Protein AF-A0A8J9SLT4-F1 (afdb_monomer)

Sequence (99 aa):
MTDSKITICKDDTRCDNNSRCMPDQVKKDGSYFCDCSSAHGNTVYNGRSCEFSATEYCTEDKKISYSSYCTNGVCAGVYDPIVSGIHIGCVCNTGYSGD

Radius of gyration: 14.75 Å; Cα contacts (8 Å, |Δi|>4): 216; chains: 1; bounding box: 32×34×36 Å

Nearest PDB structures (foldseek):
  5v8w-assembly2_D  TM=4.006E-01  e=6.989E+00  Homo sapiens

Secondary structure (DSSP, 8-state):
------EE-TTS-EE-TT-EEEE-SS-TT--EEEEGGG--SSS-EESTTS-EEEEEE-BTT----SSSEEESEEESS-B-TTTT-S---EEEPTT----

Organism: Phaeodactylum tricornutum (NCBI:txid2850)

Foldseek 3Di:
DPPFDWDQDPVRQIATQPFDWDFDPPPPPRDTFTDQVRRDDLFTADDRRSPFTFPFFQAPVRHHDPQETDTQFAQPHHDDCVPPVHHPDTDHDPPDDDD

Structure (mmCIF, N/CA/C/O backbone):
data_AF-A0A8J9SLT4-F1
#
_entry.id   AF-A0A8J9SLT4-F1
#
loop_
_atom_site.group_PDB
_atom_site.id
_atom_site.type_symbol
_atom_site.label_atom_id
_atom_site.label_alt_id
_atom_site.label_comp_id
_atom_site.label_asym_id
_atom_site.label_entity_id
_atom_site.label_seq_id
_atom_site.pdbx_PDB_ins_code
_atom_site.Cartn_x
_atom_site.Cartn_y
_atom_site.Cartn_z
_atom_site.occupancy
_atom_site.B_iso_or_equiv
_atom_site.auth_seq_id
_atom_site.auth_comp_id
_atom_site.auth_asym_id
_atom_site.auth_atom_id
_atom_site.pdbx_PDB_model_num
ATOM 1 N N . MET A 1 1 ? 2.438 -19.544 5.548 1.00 36.91 1 MET A N 1
ATOM 2 C CA . MET A 1 1 ? 1.178 -18.859 5.892 1.00 36.91 1 MET A CA 1
ATOM 3 C C . MET A 1 1 ? 1.583 -17.620 6.661 1.00 36.91 1 MET A C 1
ATOM 5 O O . MET A 1 1 ? 1.990 -17.739 7.807 1.00 36.91 1 MET A O 1
ATOM 9 N N . THR A 1 2 ? 1.685 -16.483 5.985 1.00 46.12 2 THR A N 1
ATOM 10 C CA . THR A 1 2 ? 2.021 -15.215 6.635 1.00 46.12 2 THR A CA 1
ATOM 11 C C . THR A 1 2 ? 0.817 -14.803 7.470 1.00 46.12 2 THR A C 1
ATOM 13 O O . THR A 1 2 ? -0.273 -14.629 6.938 1.00 46.12 2 THR A O 1
ATOM 16 N N . ASP A 1 3 ? 1.009 -14.746 8.783 1.00 52.97 3 ASP A N 1
ATOM 17 C CA . ASP A 1 3 ? 0.035 -14.250 9.751 1.00 52.97 3 ASP A CA 1
ATOM 18 C C . ASP A 1 3 ? -0.186 -12.756 9.469 1.00 52.97 3 ASP A C 1
ATOM 20 O O . ASP A 1 3 ? 0.579 -11.903 9.923 1.00 52.97 3 ASP A O 1
ATOM 24 N N . SER A 1 4 ? -1.156 -12.436 8.608 1.00 61.22 4 SER A N 1
ATOM 25 C CA . SER A 1 4 ? -1.580 -11.057 8.374 1.00 61.22 4 SER A CA 1
ATOM 26 C C . SER A 1 4 ? -2.156 -10.533 9.681 1.00 61.22 4 SER A C 1
ATOM 28 O O . SER A 1 4 ? -3.295 -10.827 10.034 1.00 61.22 4 SER A O 1
ATOM 30 N N . LYS A 1 5 ? -1.339 -9.796 10.434 1.00 79.44 5 LYS A N 1
ATOM 31 C CA . LYS A 1 5 ? -1.748 -9.183 11.696 1.00 79.44 5 LYS A CA 1
ATOM 32 C C . LYS A 1 5 ? -2.807 -8.123 11.439 1.00 79.44 5 LYS A C 1
ATOM 34 O O . LYS A 1 5 ? -2.617 -7.256 10.589 1.00 79.44 5 LYS A O 1
ATOM 39 N N . ILE A 1 6 ? -3.892 -8.189 12.198 1.00 86.69 6 ILE A N 1
ATOM 40 C CA . ILE A 1 6 ? -5.049 -7.306 12.057 1.00 86.69 6 ILE A CA 1
ATOM 41 C C . ILE A 1 6 ? -5.083 -6.355 13.251 1.00 86.69 6 ILE A C 1
ATOM 43 O O . ILE A 1 6 ? -5.042 -6.796 14.400 1.00 86.69 6 ILE A O 1
ATOM 47 N N . THR A 1 7 ? -5.214 -5.064 12.976 1.00 89.31 7 THR A N 1
ATOM 48 C CA . THR A 1 7 ? -5.490 -4.006 13.947 1.00 89.31 7 THR A CA 1
ATOM 49 C C . THR A 1 7 ? -6.950 -3.584 13.799 1.00 89.31 7 THR A C 1
ATOM 51 O O . THR A 1 7 ? -7.397 -3.288 12.693 1.00 89.31 7 THR A O 1
ATOM 54 N N . ILE A 1 8 ? -7.698 -3.535 14.902 1.00 90.62 8 ILE A N 1
ATOM 55 C CA . ILE A 1 8 ? -9.063 -2.990 14.925 1.00 90.62 8 ILE A CA 1
ATOM 56 C C . ILE A 1 8 ? -9.023 -1.603 15.572 1.00 90.62 8 ILE A C 1
ATOM 58 O O . ILE A 1 8 ? -8.485 -1.439 16.671 1.00 90.62 8 ILE A O 1
ATOM 62 N N . CYS A 1 9 ? -9.547 -0.604 14.868 1.00 89.25 9 CYS A N 1
ATOM 63 C CA . CYS A 1 9 ? -9.613 0.782 15.314 1.00 89.25 9 CYS A CA 1
ATOM 64 C C . CYS A 1 9 ? -10.780 1.010 16.291 1.00 89.25 9 CYS A C 1
ATOM 66 O O . CYS A 1 9 ? -11.590 0.123 16.544 1.00 89.25 9 CYS A O 1
ATOM 68 N N . LYS A 1 10 ? -10.875 2.216 16.866 1.00 88.88 10 LYS A N 1
ATOM 69 C CA . LYS A 1 10 ? -11.917 2.543 17.862 1.00 88.88 10 LYS A CA 1
ATOM 70 C C . LYS A 1 10 ? -13.338 2.584 17.290 1.00 88.88 10 LYS A C 1
ATOM 72 O O . LYS A 1 10 ? -14.289 2.520 18.057 1.00 88.88 10 LYS A O 1
ATOM 77 N N . ASP A 1 11 ? -13.456 2.744 15.981 1.00 88.94 11 ASP A N 1
ATOM 78 C CA . ASP A 1 11 ? -14.695 2.773 15.203 1.00 88.94 11 ASP A CA 1
ATOM 79 C C . ASP A 1 11 ? -14.987 1.422 14.521 1.00 88.94 11 ASP A C 1
ATOM 81 O O . ASP A 1 11 ? -15.727 1.376 13.543 1.00 88.94 11 ASP A O 1
ATOM 85 N N . ASP A 1 12 ? -14.358 0.337 14.988 1.00 89.38 12 ASP A N 1
ATOM 86 C CA . ASP A 1 12 ? -14.389 -1.003 14.386 1.00 89.38 12 ASP A CA 1
ATOM 87 C C . ASP A 1 12 ? -13.802 -1.091 12.960 1.00 89.38 12 ASP A C 1
ATOM 89 O O . ASP A 1 12 ? -13.896 -2.137 12.309 1.00 89.38 12 ASP A O 1
ATOM 93 N N . THR A 1 13 ? -13.124 -0.043 12.470 1.00 88.88 13 THR A N 1
ATOM 94 C CA . THR A 1 13 ? -12.386 -0.117 11.204 1.00 88.88 13 THR A CA 1
ATOM 95 C C . THR A 1 13 ? -11.277 -1.161 11.310 1.00 88.88 13 THR A C 1
ATOM 97 O O . THR A 1 13 ? -10.456 -1.149 12.229 1.00 88.88 13 THR A O 1
ATOM 100 N N . ARG A 1 14 ? -11.249 -2.082 10.346 1.00 91.25 14 ARG A N 1
ATOM 101 C CA . ARG A 1 14 ? -10.253 -3.147 10.265 1.00 91.25 14 ARG A CA 1
ATOM 102 C C . ARG A 1 14 ? -9.077 -2.721 9.394 1.00 91.25 14 ARG A C 1
ATOM 104 O O . ARG A 1 14 ? -9.273 -2.396 8.226 1.00 91.25 14 ARG A O 1
ATOM 111 N N . CYS A 1 15 ? -7.875 -2.817 9.946 1.00 90.38 15 CYS A N 1
ATOM 112 C CA . CYS A 1 15 ? -6.611 -2.518 9.289 1.00 90.38 15 CYS A CA 1
ATOM 113 C C . CYS A 1 15 ? -5.713 -3.763 9.292 1.00 90.38 15 CYS A C 1
ATOM 115 O O . CYS A 1 15 ? -5.280 -4.226 10.344 1.00 90.38 15 CYS A O 1
ATOM 117 N N . ASP A 1 16 ? -5.443 -4.330 8.124 1.00 90.69 16 ASP A N 1
ATOM 118 C CA . ASP A 1 16 ? -4.610 -5.516 7.948 1.00 90.69 16 ASP A CA 1
ATOM 119 C C . ASP A 1 16 ? -3.110 -5.152 7.893 1.00 90.69 16 ASP A C 1
ATOM 121 O O . ASP A 1 16 ? -2.707 -3.984 7.861 1.00 90.69 16 ASP A O 1
ATOM 125 N N . ASN A 1 17 ? -2.255 -6.178 7.914 1.00 87.38 17 ASN A N 1
ATOM 126 C CA . ASN A 1 17 ? -0.793 -6.073 7.815 1.00 87.38 17 ASN A CA 1
ATOM 127 C C . ASN A 1 17 ? -0.147 -5.170 8.886 1.00 87.38 17 ASN A C 1
ATOM 129 O O . ASN A 1 17 ? 0.880 -4.525 8.658 1.00 87.38 17 ASN A O 1
ATOM 133 N N . ASN A 1 18 ? -0.737 -5.169 10.088 1.00 84.50 18 ASN A N 1
ATOM 134 C CA . ASN A 1 18 ? -0.308 -4.383 11.247 1.00 84.50 18 ASN A CA 1
ATOM 135 C C . ASN A 1 18 ? -0.232 -2.871 10.961 1.00 84.50 18 ASN A C 1
ATOM 137 O O . ASN A 1 18 ? 0.585 -2.168 11.560 1.00 84.50 18 ASN A O 1
ATOM 141 N N . SER A 1 19 ? -1.046 -2.380 10.023 1.00 89.19 19 SER A N 1
ATOM 142 C CA . SER A 1 19 ? -1.140 -0.953 9.717 1.00 89.19 19 SER A CA 1
ATOM 143 C C . SER A 1 19 ? -1.752 -0.174 10.889 1.00 89.19 19 SER A C 1
ATOM 145 O O . SER A 1 19 ?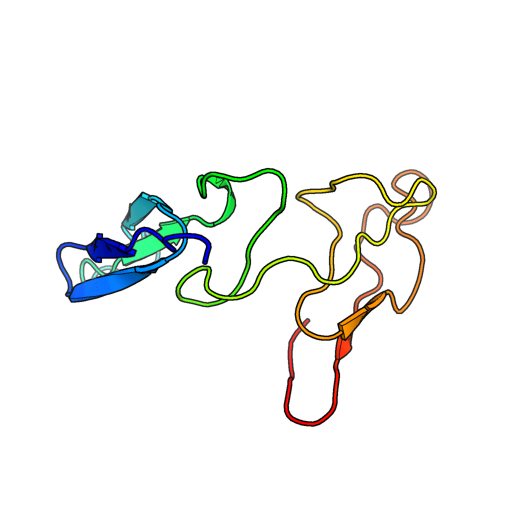 -2.515 -0.707 11.706 1.00 89.19 19 SER A O 1
ATOM 147 N N . ARG A 1 20 ? -1.358 1.098 11.017 1.00 90.00 20 ARG A N 1
ATOM 148 C CA . ARG A 1 20 ? -1.821 1.997 12.078 1.00 90.00 20 ARG A CA 1
ATOM 149 C C . ARG A 1 20 ? -3.184 2.590 11.739 1.00 90.00 20 ARG A C 1
ATOM 151 O O . ARG A 1 20 ? -3.419 3.042 10.624 1.00 90.00 20 ARG A O 1
ATOM 158 N N . CYS A 1 21 ? -4.035 2.677 12.755 1.00 90.06 21 CYS A N 1
ATOM 159 C CA . CYS A 1 21 ? -5.266 3.458 12.715 1.00 90.06 21 CYS A CA 1
ATOM 160 C C . CYS A 1 21 ? -4.942 4.951 12.835 1.00 90.06 21 CYS A C 1
ATOM 162 O O . CYS A 1 21 ? -4.465 5.398 13.884 1.00 90.06 21 CYS A O 1
ATOM 164 N N . MET A 1 22 ? -5.233 5.732 11.799 1.00 91.38 22 MET A N 1
ATOM 165 C CA . MET A 1 22 ? -5.126 7.191 11.827 1.00 91.38 22 MET A CA 1
ATOM 166 C C . MET 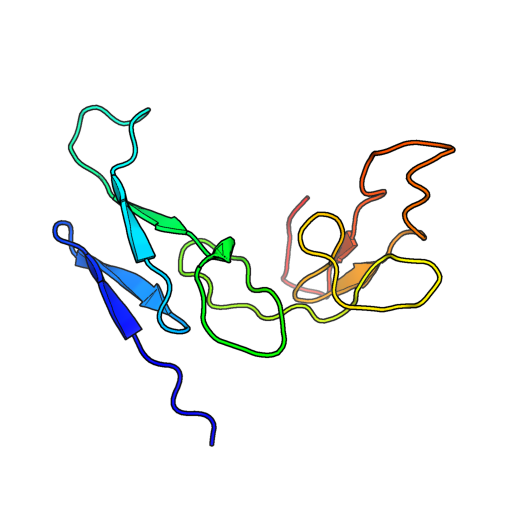A 1 22 ? -6.530 7.803 11.865 1.00 91.38 22 MET A C 1
ATOM 168 O O . MET A 1 22 ? -7.391 7.385 11.095 1.00 91.38 22 MET A O 1
ATOM 172 N N . PRO A 1 23 ? -6.802 8.765 12.763 1.00 88.88 23 PRO A N 1
ATOM 173 C CA . PRO A 1 23 ? -8.080 9.462 12.772 1.00 88.88 23 PRO A CA 1
ATOM 174 C C . PRO A 1 23 ? -8.242 10.261 11.477 1.00 88.88 23 PRO A C 1
ATOM 176 O O . PRO A 1 23 ? -7.371 11.063 11.123 1.00 88.88 23 PRO A O 1
ATOM 179 N N . ASP A 1 24 ? -9.368 10.062 10.801 1.00 86.19 24 ASP A N 1
ATOM 180 C CA . ASP A 1 24 ? -9.757 10.815 9.617 1.00 86.19 24 ASP A CA 1
ATOM 181 C C . ASP A 1 24 ? -10.043 12.265 10.034 1.00 86.19 24 ASP A C 1
ATOM 183 O O . ASP A 1 24 ? -11.064 12.581 10.637 1.00 86.19 24 ASP A O 1
ATOM 187 N N . GLN A 1 25 ? -9.099 13.166 9.754 1.00 83.56 25 GLN A N 1
ATOM 188 C CA . GLN A 1 25 ? -9.243 14.590 10.082 1.00 83.56 25 GLN A CA 1
ATOM 189 C C . GLN A 1 25 ? -10.279 15.294 9.190 1.00 83.56 25 GLN A C 1
ATOM 191 O O . GLN A 1 25 ? -10.719 16.400 9.511 1.00 83.56 25 GLN A O 1
ATOM 196 N N . VAL A 1 26 ? -10.650 14.683 8.060 1.00 80.94 26 VAL A N 1
ATOM 197 C CA . VAL A 1 26 ? -11.615 15.236 7.105 1.00 80.94 26 VAL A CA 1
ATOM 198 C C . VAL A 1 26 ? -13.033 14.921 7.571 1.00 80.94 26 VAL A C 1
ATOM 200 O O . VAL A 1 26 ? -13.907 15.794 7.552 1.00 80.94 26 VAL A O 1
ATOM 203 N N . LYS A 1 27 ? -13.262 13.695 8.047 1.00 74.19 27 LYS A N 1
ATOM 204 C CA . LYS A 1 27 ? -14.545 13.285 8.615 1.00 74.19 27 LYS A CA 1
ATOM 205 C C . LYS A 1 27 ? -14.598 13.632 10.102 1.00 74.19 27 LYS A C 1
ATOM 207 O O . LYS A 1 27 ? -14.044 12.962 10.962 1.00 74.19 27 LYS A O 1
ATOM 212 N N . LYS A 1 28 ? -15.323 14.704 10.431 1.00 74.94 28 LYS A N 1
ATOM 213 C CA . LYS A 1 28 ? -15.537 15.176 11.817 1.00 74.94 28 LYS A CA 1
ATOM 214 C C . LYS A 1 28 ? -16.383 14.227 12.691 1.00 74.94 28 LYS A C 1
ATOM 216 O O . LYS A 1 28 ? -16.826 14.631 13.762 1.00 74.94 28 LYS A O 1
ATOM 221 N N . ASP A 1 29 ? -16.645 13.007 12.234 1.00 83.38 29 ASP A N 1
ATOM 222 C CA . ASP A 1 29 ? -17.425 11.978 12.927 1.00 83.38 29 ASP A CA 1
ATOM 223 C C . ASP A 1 29 ? -16.561 11.061 13.811 1.00 83.38 29 ASP A C 1
ATOM 225 O O . ASP A 1 29 ? -17.099 10.230 14.537 1.00 83.38 29 ASP A O 1
ATOM 229 N N . GLY A 1 30 ? -15.234 11.235 13.791 1.00 79.06 30 GLY A N 1
ATOM 230 C CA . GLY A 1 30 ? -14.310 10.389 14.547 1.00 79.06 30 GLY A CA 1
ATOM 231 C C . GLY A 1 30 ? -13.976 9.069 13.851 1.00 79.06 30 GLY A C 1
ATOM 232 O O . GLY A 1 30 ? -13.457 8.168 14.512 1.00 79.06 30 GLY A O 1
ATOM 233 N N . SER A 1 31 ? -14.251 8.961 12.546 1.00 86.88 31 SER A N 1
ATOM 234 C CA . SER A 1 31 ? -13.814 7.838 11.714 1.00 86.88 31 SER A CA 1
ATOM 235 C C . SER A 1 31 ? -12.295 7.674 11.738 1.00 86.88 31 SER A C 1
ATOM 237 O O . SER A 1 31 ? -11.540 8.642 11.872 1.00 86.88 31 SER A O 1
ATOM 239 N N . TYR A 1 32 ? -11.838 6.443 11.539 1.00 89.44 32 TYR A N 1
ATOM 240 C CA . TYR A 1 32 ? -10.438 6.112 11.319 1.00 89.44 32 TYR A CA 1
ATOM 241 C C . TYR A 1 32 ? -10.221 5.606 9.890 1.00 89.44 32 TYR A C 1
ATOM 243 O O . TYR A 1 32 ? -11.114 5.061 9.241 1.00 89.44 32 TYR A O 1
ATOM 251 N N . PHE A 1 33 ? -9.001 5.777 9.394 1.00 90.38 33 PHE A N 1
ATOM 252 C CA . PHE A 1 33 ? -8.513 5.133 8.183 1.00 90.38 33 PHE A CA 1
ATOM 253 C C . PHE A 1 33 ? -7.206 4.395 8.480 1.00 90.38 33 PHE A C 1
ATOM 255 O O . PHE A 1 33 ? -6.494 4.710 9.440 1.00 90.38 33 PHE A O 1
ATOM 262 N N . CYS A 1 34 ? -6.900 3.396 7.661 1.00 90.38 34 CYS A N 1
ATOM 263 C CA . CYS A 1 34 ? -5.691 2.599 7.802 1.00 90.38 34 CYS A CA 1
ATOM 264 C C . CYS A 1 34 ? -4.535 3.270 7.059 1.00 90.38 34 CYS A C 1
ATOM 266 O O . CYS A 1 34 ? -4.609 3.495 5.852 1.00 90.38 34 CYS A O 1
ATOM 268 N N . AS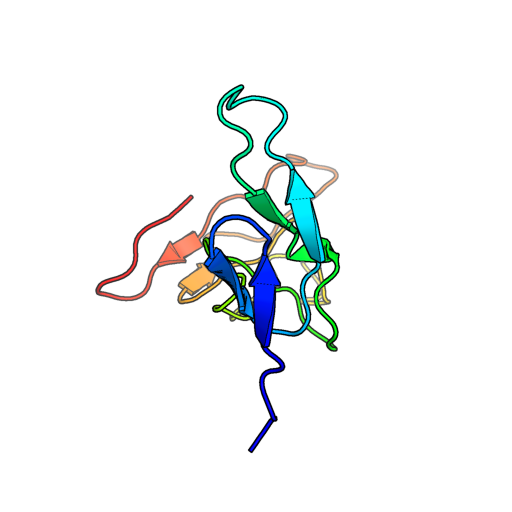P A 1 35 ? -3.454 3.584 7.768 1.00 90.00 35 ASP A N 1
ATOM 269 C CA . ASP A 1 35 ? -2.230 4.081 7.146 1.00 90.00 35 ASP A CA 1
ATOM 270 C C . ASP A 1 35 ? -1.359 2.912 6.685 1.00 90.00 35 ASP A C 1
ATOM 272 O O . ASP A 1 35 ? -0.560 2.353 7.445 1.00 90.00 35 ASP A O 1
ATOM 276 N N . CYS A 1 36 ? -1.505 2.554 5.412 1.00 88.38 36 CYS A N 1
ATOM 277 C CA . CYS A 1 36 ? -0.784 1.437 4.811 1.00 88.38 36 CYS A CA 1
ATOM 278 C C . CYS A 1 36 ? 0.721 1.686 4.668 1.00 88.38 36 CYS A C 1
ATOM 280 O O . CYS A 1 36 ? 1.479 0.725 4.553 1.00 88.38 36 CYS A O 1
ATOM 282 N N . SER A 1 37 ? 1.182 2.943 4.744 1.00 84.38 37 SER A N 1
ATOM 283 C CA . SER A 1 37 ? 2.620 3.250 4.757 1.00 84.38 37 SER A CA 1
ATOM 284 C C . SER A 1 37 ? 3.304 2.753 6.033 1.00 84.38 37 SER A C 1
ATOM 286 O O . SER A 1 37 ? 4.505 2.490 6.049 1.00 84.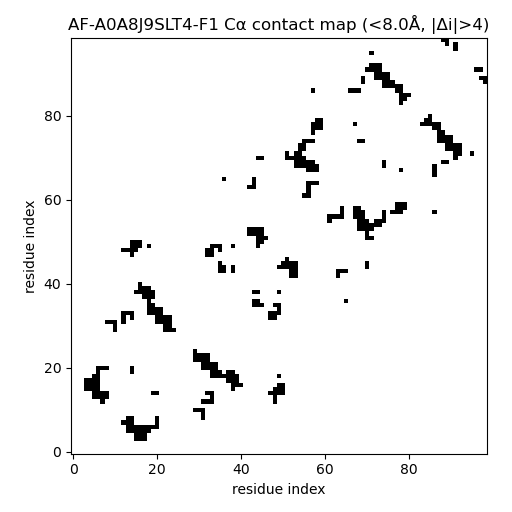38 37 SER A O 1
ATOM 288 N N . SER A 1 38 ? 2.523 2.577 7.101 1.00 83.94 38 SER A N 1
ATOM 289 C CA . SER A 1 38 ? 2.986 2.034 8.373 1.00 83.94 38 SER A CA 1
ATOM 290 C C . SER A 1 38 ? 2.874 0.514 8.496 1.00 83.94 38 SER A C 1
ATOM 292 O O . SER A 1 38 ? 3.278 -0.034 9.526 1.00 83.94 38 SER A O 1
ATOM 294 N N . ALA A 1 39 ? 2.311 -0.158 7.487 1.00 83.56 39 ALA A N 1
ATOM 295 C CA . ALA A 1 39 ? 2.183 -1.606 7.475 1.00 83.56 39 ALA A CA 1
ATOM 296 C C . ALA A 1 39 ? 3.569 -2.269 7.519 1.00 83.56 39 ALA A C 1
ATOM 298 O O . ALA A 1 39 ? 4.528 -1.814 6.895 1.00 83.56 39 ALA A O 1
ATOM 299 N N . HIS A 1 40 ? 3.683 -3.361 8.271 1.00 70.56 40 HIS A N 1
ATOM 300 C CA . HIS A 1 40 ? 4.950 -4.072 8.425 1.00 70.56 40 HIS A CA 1
ATOM 301 C C . HIS A 1 40 ? 5.148 -5.066 7.271 1.00 70.56 40 HIS A C 1
ATOM 303 O O . HIS A 1 40 ? 4.316 -5.947 7.050 1.00 70.56 40 HIS A O 1
ATOM 309 N N . GLY A 1 41 ? 6.279 -4.986 6.565 1.00 71.38 41 GLY A N 1
ATOM 310 C CA . GLY A 1 41 ? 6.643 -5.973 5.547 1.00 71.38 41 GLY A CA 1
ATOM 311 C C . GLY A 1 41 ? 7.758 -5.521 4.608 1.00 71.38 41 GLY A C 1
ATOM 312 O O . GLY A 1 41 ? 8.180 -4.372 4.629 1.00 71.38 41 GLY A O 1
ATOM 313 N N . ASN A 1 42 ? 8.205 -6.441 3.747 1.00 80.44 42 ASN A N 1
ATOM 314 C CA . ASN A 1 42 ? 9.118 -6.157 2.629 1.00 80.44 42 ASN A CA 1
ATOM 315 C C . ASN A 1 42 ? 8.342 -5.765 1.355 1.00 80.44 42 ASN A C 1
ATOM 317 O O . ASN A 1 42 ? 8.759 -6.081 0.244 1.00 80.44 42 ASN A O 1
ATOM 321 N N . THR A 1 43 ? 7.166 -5.159 1.510 1.00 86.88 43 THR A N 1
ATOM 322 C CA . THR A 1 43 ? 6.312 -4.711 0.410 1.00 86.88 43 THR A CA 1
ATOM 323 C C . THR A 1 43 ? 5.461 -3.531 0.874 1.00 86.88 43 THR A C 1
ATOM 325 O O . THR A 1 43 ? 5.459 -3.190 2.056 1.00 86.88 43 THR A O 1
ATOM 328 N N . VAL A 1 44 ? 4.752 -2.913 -0.062 1.00 88.12 44 VAL A N 1
ATOM 329 C CA . VAL A 1 44 ? 3.800 -1.835 0.210 1.00 88.12 44 VAL A CA 1
ATOM 330 C C . VAL A 1 44 ? 2.394 -2.377 0.025 1.00 88.12 44 VAL A C 1
ATOM 332 O O . VAL A 1 44 ? 2.180 -3.295 -0.770 1.00 88.12 44 VAL A O 1
ATOM 335 N N . TYR A 1 45 ? 1.453 -1.829 0.779 1.00 88.88 45 TYR A N 1
ATOM 336 C CA . TYR A 1 45 ? 0.073 -2.286 0.788 1.00 88.88 45 TYR A CA 1
ATOM 337 C C . TYR A 1 45 ? -0.869 -1.137 0.451 1.00 88.88 45 TYR A C 1
ATOM 339 O O . TYR A 1 45 ? -0.563 0.020 0.735 1.00 88.88 45 TYR A O 1
ATOM 347 N N . ASN A 1 46 ? -2.017 -1.467 -0.124 1.00 88.31 46 ASN A N 1
ATOM 348 C CA . ASN A 1 46 ? -3.087 -0.532 -0.439 1.00 88.31 46 ASN A CA 1
ATOM 349 C C . ASN A 1 46 ? -4.455 -1.204 -0.232 1.00 88.31 46 ASN A C 1
ATOM 351 O O . ASN A 1 46 ? -4.542 -2.396 0.076 1.00 88.31 46 ASN A O 1
ATOM 355 N N . GLY A 1 47 ? -5.520 -0.427 -0.399 1.00 86.88 47 GLY A N 1
ATOM 356 C CA . GLY A 1 47 ? -6.885 -0.808 -0.057 1.00 86.88 47 GLY A CA 1
ATOM 357 C C . GLY A 1 47 ? -7.348 -0.116 1.219 1.00 86.88 47 GLY A C 1
ATOM 358 O O . GLY A 1 47 ? -6.550 0.416 1.993 1.00 86.88 47 GLY A O 1
ATOM 359 N N . ARG A 1 48 ? -8.664 -0.106 1.443 1.00 86.06 48 ARG A N 1
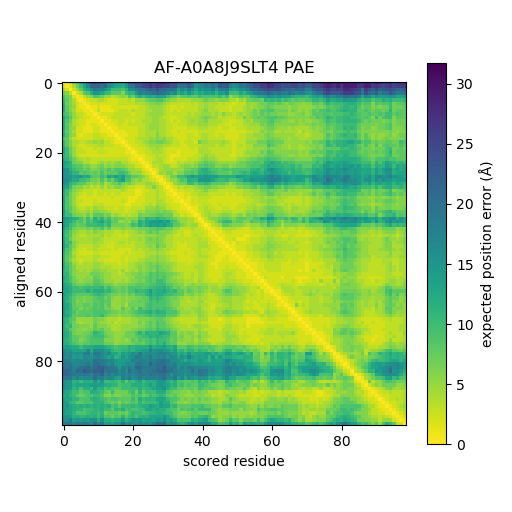ATOM 360 C CA . ARG A 1 48 ? -9.264 0.583 2.597 1.00 86.06 48 ARG A CA 1
ATOM 361 C C . ARG A 1 48 ? -8.767 0.009 3.925 1.00 86.06 48 ARG A C 1
ATOM 363 O O . ARG A 1 48 ? -8.690 0.740 4.910 1.00 86.06 48 ARG A O 1
ATOM 370 N N . SER A 1 49 ? -8.438 -1.275 3.922 1.00 89.62 49 SER A N 1
ATOM 371 C CA . SER A 1 49 ? -7.931 -2.029 5.059 1.00 89.62 49 SER A CA 1
ATOM 372 C C . SER A 1 49 ? -6.455 -2.393 4.894 1.00 89.62 49 SER A C 1
ATOM 374 O O . SER A 1 49 ? -5.950 -3.167 5.696 1.00 89.62 49 SER A O 1
ATOM 376 N N . CYS A 1 50 ? -5.737 -1.844 3.907 1.00 90.19 50 CYS A N 1
ATOM 377 C CA . CYS A 1 50 ? -4.359 -2.231 3.577 1.00 90.19 50 CYS A CA 1
ATOM 378 C C . CYS A 1 50 ? -4.204 -3.727 3.263 1.00 90.19 50 CYS A C 1
ATOM 380 O O . CYS A 1 50 ? -3.173 -4.333 3.562 1.00 90.19 50 CYS A O 1
ATOM 382 N N . GLU A 1 51 ? -5.243 -4.331 2.696 1.00 88.38 51 GLU A N 1
ATOM 383 C CA . GLU A 1 51 ? -5.367 -5.765 2.466 1.00 88.38 51 GLU A CA 1
ATOM 384 C C . GLU A 1 51 ? -4.589 -6.248 1.229 1.00 88.38 51 GLU A C 1
ATOM 386 O O . GLU A 1 51 ? -4.214 -7.420 1.150 1.00 88.38 51 GLU A O 1
ATOM 391 N N . PHE A 1 52 ? -4.299 -5.357 0.276 1.00 89.75 52 PHE A N 1
ATOM 392 C CA . PHE A 1 52 ? -3.663 -5.715 -0.989 1.00 89.75 52 PHE A CA 1
ATOM 393 C C . PHE A 1 52 ? -2.188 -5.330 -1.001 1.00 89.75 52 PHE A C 1
ATOM 395 O O . PHE A 1 52 ? -1.849 -4.155 -0.917 1.00 89.75 52 PHE A O 1
ATOM 402 N N . SER A 1 53 ? -1.298 -6.309 -1.153 1.00 90.12 53 SER A N 1
ATOM 403 C CA . SER A 1 53 ? 0.128 -6.061 -1.387 1.00 90.12 53 SER A CA 1
ATOM 404 C C . SER A 1 53 ? 0.397 -5.608 -2.823 1.00 90.12 53 SER A C 1
ATOM 406 O O . SER A 1 53 ? -0.318 -6.010 -3.747 1.00 90.12 53 SER A O 1
ATOM 408 N N . ALA A 1 54 ? 1.471 -4.846 -3.030 1.00 89.94 54 ALA A N 1
ATOM 409 C CA . ALA A 1 54 ? 1.939 -4.494 -4.366 1.00 89.94 54 ALA A CA 1
ATOM 410 C C . ALA A 1 54 ? 2.219 -5.741 -5.207 1.00 89.94 54 ALA A C 1
ATOM 412 O O . ALA A 1 54 ? 2.951 -6.644 -4.799 1.00 89.94 54 ALA A O 1
ATOM 413 N N . THR A 1 55 ? 1.629 -5.768 -6.397 1.00 90.00 55 THR A N 1
ATOM 414 C CA . THR A 1 55 ? 1.871 -6.783 -7.422 1.00 90.00 55 THR A CA 1
ATOM 415 C C . THR A 1 55 ? 3.017 -6.374 -8.335 1.00 90.00 55 THR A C 1
ATOM 417 O O . THR A 1 55 ? 3.784 -7.234 -8.763 1.00 90.00 55 THR A O 1
ATOM 420 N N . GLU A 1 56 ? 3.175 -5.073 -8.596 1.00 89.75 56 GLU A N 1
ATOM 421 C CA . GLU A 1 56 ? 4.291 -4.543 -9.376 1.00 89.75 56 GLU A CA 1
ATOM 422 C C . GLU A 1 56 ? 4.708 -3.150 -8.892 1.00 89.75 56 GLU A C 1
ATOM 424 O O . GLU A 1 56 ? 3.872 -2.324 -8.525 1.00 89.75 56 GLU A O 1
ATOM 429 N N . TYR A 1 57 ? 6.016 -2.889 -8.910 1.00 90.12 57 TYR A N 1
ATOM 430 C CA . TYR A 1 57 ? 6.582 -1.564 -8.686 1.00 90.12 57 TYR A CA 1
ATOM 431 C C . TYR A 1 57 ? 6.889 -0.920 -10.020 1.00 90.12 57 TYR A C 1
ATOM 433 O O . TYR A 1 57 ? 7.665 -1.456 -10.813 1.00 90.12 57 TYR A O 1
ATOM 441 N N . CYS A 1 58 ? 6.307 0.247 -10.251 1.00 87.38 58 CYS A N 1
ATOM 442 C CA . CYS A 1 58 ? 6.393 0.901 -11.543 1.00 87.38 58 CYS A CA 1
ATOM 443 C C . CYS A 1 58 ? 7.638 1.765 -11.627 1.00 87.38 58 CYS A C 1
ATOM 445 O O . CYS A 1 58 ? 7.545 2.876 -12.105 1.00 87.38 58 CYS A O 1
ATOM 447 N N . THR A 1 59 ? 8.788 1.310 -11.136 1.00 85.19 59 THR A N 1
ATOM 448 C CA . THR A 1 59 ? 10.074 2.013 -11.255 1.00 85.19 59 THR A CA 1
ATOM 449 C C . THR A 1 59 ? 10.976 1.289 -12.245 1.00 85.19 59 THR A C 1
ATOM 451 O O . THR A 1 59 ? 10.795 0.100 -12.505 1.00 85.19 59 THR A O 1
ATOM 454 N N . GLU A 1 60 ? 11.962 1.993 -12.804 1.00 82.38 60 GLU A N 1
ATOM 455 C CA . GLU A 1 60 ? 12.880 1.418 -13.798 1.00 82.38 60 GLU A CA 1
ATOM 456 C C . GLU A 1 60 ? 13.624 0.187 -13.257 1.00 82.38 60 GLU A C 1
ATOM 458 O O . GLU A 1 60 ? 13.768 -0.826 -13.939 1.00 82.38 60 GLU A O 1
ATOM 463 N N . ASP A 1 61 ? 14.030 0.242 -11.989 1.00 83.88 61 ASP A N 1
ATOM 464 C CA . ASP A 1 61 ? 14.739 -0.835 -11.302 1.00 83.88 61 ASP A CA 1
ATOM 465 C C . ASP A 1 61 ? 13.818 -1.872 -10.639 1.00 83.88 61 ASP A C 1
ATOM 467 O O . ASP A 1 61 ? 14.314 -2.805 -10.000 1.00 83.88 61 ASP A O 1
ATOM 471 N N . LYS A 1 62 ? 12.493 -1.706 -10.765 1.00 81.31 62 LYS A N 1
ATOM 472 C CA . LYS A 1 62 ? 11.451 -2.525 -10.124 1.00 81.31 62 LYS A CA 1
ATOM 473 C C . LYS A 1 62 ? 11.640 -2.710 -8.611 1.00 81.31 62 LYS A C 1
ATOM 475 O O . LYS A 1 62 ? 11.163 -3.694 -8.038 1.00 81.31 62 LYS A O 1
ATOM 480 N N . LYS A 1 63 ? 12.352 -1.793 -7.948 1.00 85.19 63 LYS A N 1
ATOM 481 C CA . LYS A 1 63 ? 12.522 -1.815 -6.492 1.00 85.19 63 LYS A CA 1
ATOM 482 C C . LYS A 1 63 ? 11.281 -1.280 -5.793 1.00 85.19 63 LYS A C 1
ATOM 484 O O . LYS A 1 63 ? 10.458 -0.584 -6.377 1.00 85.19 63 LYS A O 1
ATOM 489 N N . ILE A 1 64 ? 11.183 -1.592 -4.501 1.00 84.25 64 ILE A N 1
ATOM 490 C CA . ILE A 1 64 ? 10.091 -1.134 -3.646 1.00 84.25 64 ILE A CA 1
ATOM 491 C C . ILE A 1 64 ? 9.980 0.391 -3.718 1.00 84.25 64 ILE A C 1
ATOM 493 O O . ILE A 1 64 ? 10.906 1.110 -3.345 1.00 84.25 64 ILE A O 1
ATOM 497 N N . SER A 1 65 ? 8.817 0.862 -4.155 1.00 82.62 65 SER A N 1
ATOM 498 C CA . SER A 1 65 ? 8.456 2.271 -4.217 1.00 82.62 65 SER A CA 1
ATOM 499 C C . SER A 1 65 ? 7.141 2.492 -3.487 1.00 82.62 65 SER A C 1
ATOM 501 O O . SER A 1 65 ? 6.150 1.827 -3.774 1.00 82.62 65 SER A O 1
ATOM 503 N N . TYR A 1 66 ? 7.138 3.430 -2.541 1.00 81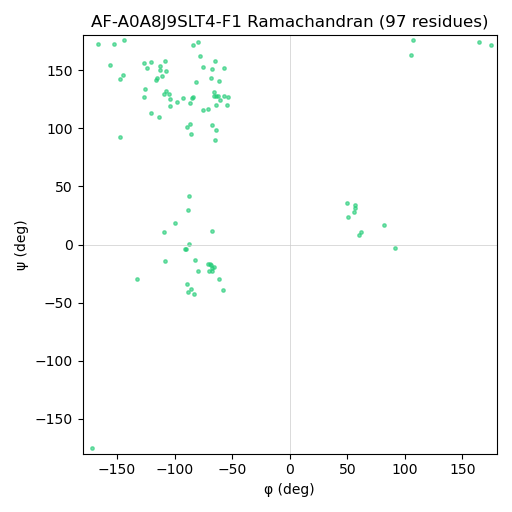.31 66 TYR A N 1
ATOM 504 C CA . TYR A 1 66 ? 5.950 3.818 -1.771 1.00 81.31 66 TYR A CA 1
ATOM 505 C C . TYR A 1 66 ? 5.059 4.815 -2.517 1.00 81.31 66 TYR A C 1
ATOM 507 O O . TYR A 1 66 ? 3.927 5.044 -2.105 1.00 81.31 66 TYR A O 1
ATOM 515 N N . SER A 1 67 ? 5.566 5.414 -3.596 1.00 78.69 67 SER A N 1
ATOM 516 C CA . SER A 1 67 ? 4.862 6.430 -4.382 1.00 78.69 67 SER A CA 1
ATOM 517 C C . SER A 1 67 ? 4.408 5.936 -5.753 1.00 78.69 67 SER A C 1
ATOM 519 O O . SER A 1 67 ? 3.611 6.609 -6.395 1.00 78.69 67 SER A O 1
ATOM 521 N N . SER A 1 68 ? 4.918 4.794 -6.228 1.00 86.12 68 SER A N 1
ATOM 522 C CA . SER A 1 68 ? 4.612 4.288 -7.566 1.00 86.12 68 SER A CA 1
ATOM 523 C C . SER A 1 68 ? 4.606 2.762 -7.603 1.00 86.12 68 SER A C 1
ATOM 525 O O . SER A 1 68 ? 5.639 2.112 -7.794 1.00 86.12 68 SER A O 1
ATOM 527 N N . TYR A 1 69 ? 3.427 2.187 -7.395 1.00 88.81 69 TYR A N 1
ATOM 528 C CA . TYR A 1 69 ? 3.205 0.747 -7.389 1.00 88.81 69 TYR A CA 1
ATOM 529 C C . TYR A 1 69 ? 1.748 0.433 -7.717 1.00 88.81 69 TYR A C 1
ATOM 531 O O . TYR A 1 69 ? 0.857 1.233 -7.448 1.00 88.81 69 TYR A O 1
ATOM 539 N N . CYS A 1 70 ? 1.517 -0.762 -8.245 1.00 90.0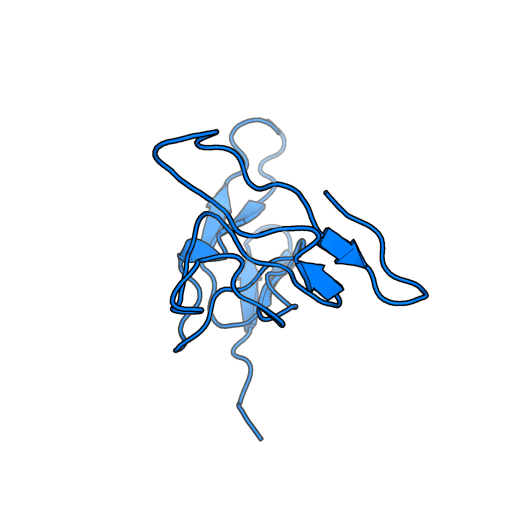6 70 CYS A N 1
ATOM 540 C CA . CYS A 1 70 ? 0.191 -1.283 -8.531 1.00 90.06 70 CYS A CA 1
ATOM 541 C C . CYS A 1 70 ? -0.147 -2.429 -7.584 1.00 90.06 70 CYS A C 1
ATOM 543 O O . CYS A 1 70 ? 0.718 -3.227 -7.217 1.00 90.06 70 CYS A O 1
ATOM 545 N N . THR A 1 71 ? -1.421 -2.528 -7.213 1.00 90.56 71 THR A N 1
ATOM 546 C CA . THR A 1 71 ? -1.989 -3.704 -6.538 1.00 90.56 71 THR A CA 1
ATOM 547 C C . THR A 1 71 ? -3.025 -4.339 -7.458 1.00 90.56 71 THR A C 1
ATOM 549 O O . THR A 1 71 ? -3.725 -3.629 -8.178 1.00 90.56 71 THR A O 1
ATOM 552 N N . ASN A 1 72 ? -3.111 -5.673 -7.469 1.00 87.88 72 ASN A N 1
ATOM 553 C CA . ASN A 1 72 ? -4.037 -6.427 -8.328 1.00 87.88 72 ASN A CA 1
ATOM 554 C C . ASN A 1 72 ? -3.995 -6.010 -9.815 1.00 87.88 72 ASN A C 1
ATOM 556 O O . ASN A 1 72 ? -5.017 -6.001 -10.503 1.00 87.88 72 ASN A O 1
ATOM 560 N N . GLY A 1 73 ? -2.812 -5.658 -10.316 1.00 88.00 73 GLY A N 1
ATOM 561 C CA . GLY A 1 73 ? -2.621 -5.176 -11.679 1.00 88.00 73 GLY A CA 1
ATOM 562 C C . GLY A 1 73 ? -1.149 -5.039 -12.044 1.00 88.00 73 GLY A C 1
ATOM 563 O O . GLY A 1 73 ? -0.264 -5.396 -11.260 1.00 88.00 73 GLY A O 1
ATOM 564 N N . VAL A 1 74 ? -0.906 -4.515 -13.238 1.00 89.31 74 VAL A N 1
ATOM 565 C CA . VAL A 1 74 ? 0.437 -4.249 -13.771 1.00 89.31 74 VAL A CA 1
ATOM 566 C C . VAL A 1 74 ? 0.605 -2.770 -14.077 1.00 89.31 74 VAL A C 1
ATOM 568 O O . VAL A 1 74 ? -0.373 -2.050 -14.285 1.00 89.31 74 VAL A O 1
ATOM 571 N N . CYS A 1 75 ? 1.848 -2.314 -14.114 1.00 88.38 75 CYS A N 1
ATOM 572 C CA . CYS A 1 75 ? 2.160 -0.924 -14.422 1.00 88.38 75 CYS A CA 1
ATOM 573 C C . CYS A 1 75 ? 1.782 -0.582 -15.868 1.00 88.38 75 CYS A C 1
ATOM 575 O O . CYS A 1 75 ? 2.226 -1.258 -16.796 1.00 88.38 75 CYS A O 1
ATOM 577 N N . ALA A 1 76 ? 1.015 0.492 -16.080 1.00 85.75 76 ALA A N 1
ATOM 578 C CA . ALA A 1 76 ? 0.739 0.993 -17.431 1.00 85.75 76 ALA A CA 1
ATOM 579 C C . ALA A 1 76 ? 1.990 1.618 -18.081 1.00 85.75 76 ALA A C 1
ATOM 581 O O . ALA A 1 76 ? 2.099 1.686 -19.304 1.00 85.75 76 ALA A O 1
ATOM 582 N N . GLY A 1 77 ? 2.952 2.042 -17.258 1.00 81.94 77 GLY A N 1
ATOM 583 C CA . GLY A 1 77 ? 4.252 2.541 -17.681 1.00 81.94 77 GLY A CA 1
ATOM 584 C C . GLY A 1 77 ? 5.231 2.635 -16.514 1.00 81.94 77 GLY A C 1
ATOM 585 O O . GLY A 1 77 ? 4.866 2.436 -15.355 1.00 81.94 77 GLY A O 1
ATOM 586 N N . VAL A 1 78 ? 6.490 2.934 -16.827 1.00 77.44 78 VAL A N 1
ATOM 587 C CA . VAL A 1 78 ? 7.537 3.144 -15.822 1.00 77.44 78 VAL A CA 1
ATOM 588 C C . VAL A 1 78 ? 7.483 4.590 -15.330 1.00 77.44 78 VAL A C 1
ATOM 590 O O . VAL A 1 78 ? 7.524 5.528 -16.121 1.00 77.44 78 VAL A O 1
ATOM 593 N N . TYR A 1 79 ? 7.401 4.763 -14.016 1.00 72.94 79 TYR A N 1
ATOM 594 C CA . TYR A 1 79 ? 7.564 6.032 -13.324 1.00 72.94 79 TYR A CA 1
ATOM 595 C C . TYR A 1 79 ? 8.979 6.551 -13.513 1.00 72.94 79 TYR A C 1
ATOM 597 O O . TYR A 1 79 ? 9.953 5.932 -13.077 1.00 72.94 79 TYR A O 1
ATOM 605 N N . ASP A 1 80 ? 9.045 7.733 -14.108 1.00 68.06 80 ASP A N 1
ATOM 606 C CA . ASP A 1 80 ? 10.248 8.533 -14.211 1.00 68.06 80 ASP A CA 1
ATOM 607 C C . ASP A 1 80 ? 10.051 9.823 -13.381 1.00 68.06 80 ASP A C 1
ATOM 609 O O . ASP A 1 80 ? 9.249 10.694 -13.761 1.00 68.06 80 ASP A O 1
ATOM 613 N N . PRO A 1 81 ? 10.755 9.959 -12.237 1.00 66.12 81 PRO A N 1
ATOM 614 C CA . PRO A 1 81 ? 10.665 11.140 -11.381 1.00 66.12 81 PRO A CA 1
ATOM 615 C C . PRO A 1 81 ? 11.204 12.416 -12.044 1.00 66.12 81 PRO A C 1
ATOM 617 O O . PRO A 1 81 ? 10.882 13.509 -11.586 1.00 66.12 81 PRO A O 1
ATOM 620 N N . ILE A 1 82 ? 12.025 12.290 -13.090 1.00 63.94 82 ILE A N 1
ATOM 621 C CA . ILE A 1 82 ? 12.644 13.401 -13.821 1.00 63.94 82 ILE A CA 1
ATOM 622 C C . ILE A 1 82 ? 11.696 13.907 -14.914 1.00 63.94 82 ILE A C 1
ATOM 624 O O . ILE A 1 82 ? 11.612 15.113 -15.140 1.00 63.94 82 ILE A O 1
ATOM 628 N N . VAL A 1 83 ? 10.974 13.002 -15.582 1.00 63.44 83 VAL A N 1
ATOM 629 C CA . VAL A 1 83 ? 10.133 13.345 -16.743 1.00 63.44 83 VAL A CA 1
ATOM 630 C C . VAL A 1 83 ? 8.715 13.752 -16.352 1.00 63.44 83 VAL A C 1
ATOM 632 O O . VAL A 1 83 ? 8.166 14.679 -16.943 1.00 63.44 83 VAL A O 1
ATOM 635 N N . SER A 1 84 ? 8.099 13.070 -15.385 1.00 62.06 84 SER A N 1
ATOM 636 C CA . SER A 1 84 ? 6.682 13.300 -15.060 1.00 62.06 84 SER A CA 1
ATOM 637 C C . SER A 1 84 ? 6.407 13.454 -13.572 1.00 62.06 84 SER A C 1
ATOM 639 O O . SER A 1 84 ? 5.470 14.164 -13.218 1.00 62.06 84 SER A O 1
ATOM 641 N N . GLY A 1 85 ? 7.198 12.820 -12.696 1.00 62.78 85 GLY A N 1
ATOM 642 C CA . GLY A 1 85 ? 6.966 12.857 -11.246 1.00 62.78 85 GLY A CA 1
ATOM 643 C C . GLY A 1 85 ? 5.608 12.284 -10.817 1.00 62.78 85 GLY A C 1
ATOM 644 O O . GLY A 1 85 ? 5.236 12.402 -9.652 1.00 62.78 85 GLY A O 1
ATOM 645 N N . ILE A 1 86 ? 4.868 11.666 -11.741 1.00 68.12 86 ILE A N 1
ATOM 646 C CA . ILE A 1 86 ? 3.499 11.191 -11.558 1.00 68.12 86 ILE A CA 1
ATOM 647 C C . ILE A 1 86 ? 3.470 9.709 -11.928 1.00 68.12 86 ILE A C 1
ATOM 649 O O . ILE A 1 86 ? 4.034 9.285 -12.937 1.00 68.12 86 ILE A O 1
ATOM 653 N N . HIS A 1 87 ? 2.832 8.908 -11.081 1.00 75.9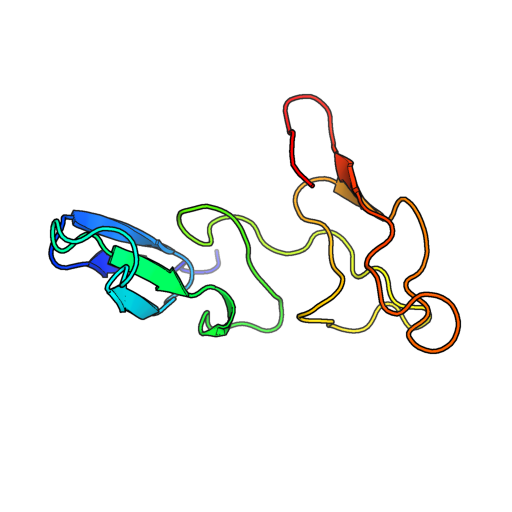4 87 HIS A N 1
ATOM 654 C CA . HIS A 1 87 ? 2.545 7.512 -11.379 1.00 75.94 87 HIS A CA 1
ATOM 655 C C . HIS A 1 87 ? 1.655 7.431 -12.629 1.00 75.94 87 HIS A C 1
ATOM 657 O O . HIS A 1 87 ? 0.598 8.050 -12.670 1.00 75.94 87 HIS A O 1
ATOM 663 N N . ILE A 1 88 ? 2.089 6.695 -13.657 1.00 80.50 88 ILE A N 1
ATOM 664 C CA . ILE A 1 88 ? 1.391 6.636 -14.959 1.00 80.50 88 ILE A CA 1
ATOM 665 C C . ILE A 1 88 ? 0.043 5.897 -14.852 1.00 80.50 88 ILE A C 1
ATOM 667 O O . ILE A 1 88 ? -0.815 6.045 -15.720 1.00 80.50 88 ILE A O 1
ATOM 671 N N . GLY A 1 89 ? -0.149 5.135 -13.777 1.00 83.62 89 GLY A N 1
ATOM 672 C CA . GLY A 1 89 ? -1.356 4.372 -13.503 1.00 83.62 89 GLY A CA 1
ATOM 673 C C . GLY A 1 89 ? -1.153 2.874 -13.691 1.00 83.62 89 GLY A C 1
ATOM 674 O O . GLY A 1 89 ? -0.099 2.389 -14.129 1.00 83.62 89 GLY A O 1
ATOM 675 N N . CYS A 1 90 ? -2.208 2.137 -13.365 1.00 88.31 90 CYS A N 1
ATOM 676 C CA . CYS A 1 90 ? -2.228 0.684 -13.367 1.00 88.31 90 CYS A CA 1
ATOM 677 C C . CYS A 1 90 ? -3.215 0.138 -14.399 1.00 88.31 90 CYS A C 1
ATOM 679 O O . CYS A 1 90 ? -4.330 0.631 -14.551 1.00 88.31 90 CYS A O 1
ATOM 681 N N . VAL A 1 91 ? -2.837 -0.953 -15.060 1.00 90.00 91 VAL A N 1
ATOM 682 C CA . VAL A 1 91 ? -3.785 -1.808 -15.777 1.00 90.00 91 VAL A CA 1
ATOM 683 C C . VAL A 1 91 ? -4.280 -2.860 -14.788 1.00 90.00 91 VAL A C 1
ATOM 685 O O . VAL A 1 91 ? -3.568 -3.814 -14.464 1.00 90.00 91 VAL A O 1
ATOM 688 N N . CYS A 1 92 ? -5.487 -2.652 -14.261 1.00 86.25 92 CYS A N 1
ATOM 689 C CA . CYS A 1 92 ? -6.100 -3.547 -13.282 1.00 86.25 92 CYS A CA 1
ATOM 690 C C . CYS A 1 92 ? -6.472 -4.903 -13.898 1.00 86.25 92 CYS A C 1
ATOM 692 O O . CYS A 1 92 ? -6.961 -4.986 -15.028 1.00 86.25 92 CYS A O 1
ATOM 694 N N . ASN A 1 93 ? -6.302 -5.972 -13.117 1.00 85.44 93 ASN A N 1
ATOM 695 C CA . ASN A 1 93 ? -6.812 -7.292 -13.475 1.00 85.44 93 ASN A CA 1
ATOM 696 C C . ASN A 1 93 ? -8.349 -7.290 -13.527 1.00 85.44 93 ASN A C 1
ATOM 698 O O . ASN A 1 93 ? -9.018 -6.469 -12.896 1.00 85.44 93 ASN A O 1
ATOM 702 N N . THR A 1 94 ? -8.931 -8.250 -14.251 1.00 86.25 94 THR A N 1
ATOM 703 C CA . THR A 1 94 ? -10.389 -8.385 -14.377 1.00 86.25 94 THR A CA 1
ATOM 704 C C . THR A 1 94 ? -11.070 -8.447 -13.007 1.00 86.25 94 THR A C 1
ATOM 706 O O . THR A 1 94 ? -10.721 -9.280 -12.174 1.00 86.25 94 THR A O 1
ATOM 709 N N . GLY A 1 95 ? -12.066 -7.582 -12.793 1.00 83.19 95 GLY A N 1
ATOM 710 C CA . GLY A 1 95 ? -12.816 -7.487 -11.535 1.00 83.19 95 GLY A CA 1
ATOM 711 C C . GLY A 1 95 ? -12.257 -6.481 -10.524 1.00 83.19 95 GLY A C 1
ATOM 712 O O . GLY A 1 95 ? -12.885 -6.274 -9.490 1.00 83.19 95 GLY A O 1
ATOM 713 N N . TYR A 1 96 ? -11.132 -5.829 -10.830 1.00 80.31 96 TYR A N 1
ATOM 714 C CA . TYR A 1 96 ? -10.545 -4.768 -10.014 1.00 80.31 96 TYR A CA 1
ATOM 715 C C . TYR A 1 96 ? -10.618 -3.421 -10.734 1.00 80.31 96 TYR A C 1
ATOM 717 O O . TYR A 1 96 ? -10.584 -3.347 -11.962 1.00 80.31 96 TYR A O 1
ATOM 725 N N . SER A 1 97 ? -10.712 -2.350 -9.953 1.00 79.31 97 SER A N 1
ATOM 726 C CA . SER A 1 97 ? -10.703 -0.967 -10.426 1.00 79.31 97 SER A CA 1
ATOM 727 C C . SER A 1 97 ? -9.989 -0.090 -9.407 1.00 79.31 97 SER A C 1
ATOM 729 O O . SER A 1 97 ? -10.128 -0.318 -8.204 1.00 79.31 97 SER A O 1
ATOM 731 N N . GLY A 1 98 ? -9.283 0.925 -9.880 1.00 73.00 98 GLY A N 1
ATOM 732 C CA . GLY A 1 98 ? -8.547 1.881 -9.064 1.00 73.00 98 GLY A CA 1
ATOM 733 C C . GLY A 1 98 ? -7.757 2.825 -9.962 1.00 73.00 98 GLY A C 1
ATOM 734 O O . GLY A 1 98 ? -7.707 2.604 -11.173 1.00 73.00 98 GLY A O 1
ATOM 735 N N . ASP A 1 99 ? -7.184 3.856 -9.356 1.00 59.69 99 ASP A N 1
ATOM 736 C CA . ASP A 1 99 ? -6.281 4.823 -9.989 1.00 59.69 99 ASP A CA 1
ATOM 737 C C . ASP A 1 99 ? -4.973 4.847 -9.186 1.00 59.69 99 ASP A C 1
ATOM 739 O O . ASP A 1 99 ? -5.079 4.872 -7.931 1.00 59.69 99 ASP A O 1
#

pLDDT: mean 82.35, std 10.27, range [36.91, 91.38]

InterPro domains:
  IPR000742 EGF-like domain [PF00008] (9-37)
  IPR000742 EGF-like domain [PS50026] (5-51)

Solvent-accessible surface area (backbone atoms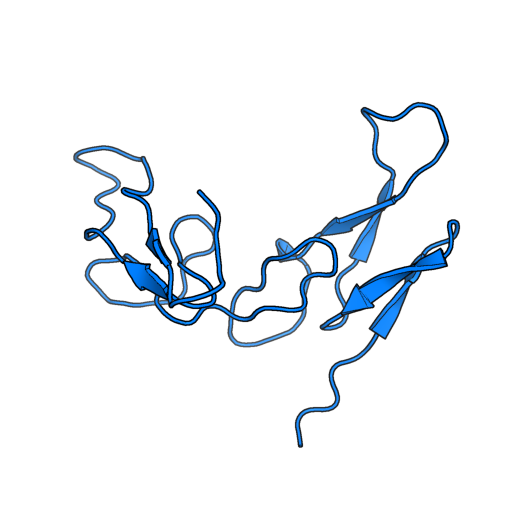 only — not comparable to full-atom values): 5800 Å² total; per-residue (Å²): 134,82,80,70,40,72,34,73,38,97,72,69,44,58,12,29,35,51,15,44,74,40,73,36,83,82,47,89,82,69,44,60,42,39,38,27,89,59,30,68,67,101,64,51,38,40,64,80,27,22,73,38,56,55,64,33,36,22,35,86,82,54,48,97,43,94,81,30,60,18,54,65,26,39,56,68,42,69,38,42,75,86,82,66,64,49,63,72,41,51,47,54,38,94,97,52,84,83,123

Mean predicted aligned error: 7.22 Å